Protein AF-A0A926Q2N7-F1 (afdb_monomer_lite)

Secondary structure (DSSP, 8-state):
---SS-HHHIIIIIGGGS---SSSPPPSS-HHHHHHHHHHHHHH---GGG--HHHH-SSSPPPHHHHHHHHHHHT-------PPP-TTTS-S-------HHHHHTHHHHHHHHHHHTT-HHHHS----SHHHHHHHHHHHHHHHHHHH--

pLDDT: mean 79.28, std 11.42, range [50.66, 93.94]

Structure (mmCIF, N/CA/C/O backbone):
data_AF-A0A926Q2N7-F1
#
_entry.id   AF-A0A926Q2N7-F1
#
loop_
_atom_site.group_PDB
_atom_site.id
_atom_site.type_symbol
_atom_site.label_atom_id
_atom_site.label_alt_id
_atom_site.label_comp_id
_atom_site.label_asym_id
_atom_site.label_entity_id
_atom_site.label_seq_id
_atom_site.pdbx_PDB_ins_code
_atom_site.Cartn_x
_atom_site.Cartn_y
_atom_site.Cartn_z
_atom_site.occupancy
_atom_site.B_iso_or_equiv
_atom_site.auth_seq_id
_atom_site.auth_comp_id
_atom_site.auth_asym_id
_atom_site.auth_atom_id
_atom_site.pdbx_PDB_model_num
ATOM 1 N N . MET A 1 1 ? -4.903 -12.688 -13.970 1.00 57.44 1 MET A N 1
ATOM 2 C CA . MET A 1 1 ? -3.970 -11.934 -13.101 1.00 57.44 1 MET A CA 1
ATOM 3 C C . MET A 1 1 ? -4.708 -11.486 -11.846 1.00 57.44 1 MET A C 1
ATOM 5 O O . MET A 1 1 ? -5.810 -10.971 -11.978 1.00 57.44 1 MET A O 1
ATOM 9 N N . TYR A 1 2 ? -4.148 -11.722 -10.656 1.00 64.38 2 TYR A N 1
ATOM 10 C CA . TYR A 1 2 ? -4.762 -11.334 -9.380 1.00 64.38 2 TYR A CA 1
ATOM 11 C C . TYR A 1 2 ? -4.846 -9.806 -9.266 1.00 64.38 2 TYR A C 1
ATOM 13 O O . TYR A 1 2 ? -3.819 -9.134 -9.338 1.00 64.38 2 TYR A O 1
ATOM 21 N N . LYS A 1 3 ? -6.058 -9.269 -9.103 1.00 73.50 3 LYS A N 1
ATOM 22 C CA . LYS A 1 3 ? -6.321 -7.830 -8.990 1.00 73.50 3 LYS A CA 1
ATOM 23 C C . LYS A 1 3 ? -7.027 -7.551 -7.670 1.00 73.50 3 LYS A C 1
ATOM 25 O O . LYS A 1 3 ? -8.018 -8.198 -7.342 1.00 73.50 3 LYS A O 1
ATOM 30 N N . VAL A 1 4 ? -6.481 -6.619 -6.891 1.00 81.38 4 VAL A N 1
ATOM 31 C CA . VAL A 1 4 ? -7.043 -6.242 -5.582 1.00 81.38 4 VAL A CA 1
ATOM 32 C C . VAL A 1 4 ? -8.291 -5.373 -5.747 1.00 81.38 4 VAL A C 1
ATOM 34 O O . VAL A 1 4 ? -9.228 -5.530 -4.962 1.00 81.38 4 VAL A O 1
ATOM 37 N N . LEU A 1 5 ? -8.275 -4.504 -6.761 1.00 87.19 5 LEU A N 1
ATOM 38 C CA . LEU A 1 5 ? -9.351 -3.634 -7.238 1.00 87.19 5 LEU A CA 1
ATOM 39 C C . LEU A 1 5 ? -9.398 -3.727 -8.773 1.00 87.19 5 LEU A C 1
ATOM 41 O O . LEU A 1 5 ? -8.382 -4.050 -9.396 1.00 87.19 5 LEU A O 1
ATOM 45 N N . ASP A 1 6 ? -10.555 -3.470 -9.384 1.00 89.56 6 ASP A N 1
ATOM 46 C CA . ASP A 1 6 ? -10.651 -3.324 -10.840 1.00 89.56 6 ASP A CA 1
ATOM 47 C C . ASP A 1 6 ? -10.006 -2.015 -11.325 1.00 89.56 6 ASP A C 1
ATOM 49 O O . ASP A 1 6 ? -9.741 -1.098 -10.544 1.00 89.56 6 ASP A O 1
ATOM 53 N N . LYS A 1 7 ? -9.699 -1.971 -12.628 1.00 88.75 7 LYS A N 1
ATOM 54 C CA . LYS A 1 7 ? -8.964 -0.866 -13.255 1.00 88.75 7 LYS A CA 1
ATOM 55 C C . LYS A 1 7 ? -9.737 0.448 -13.128 1.00 88.75 7 LYS A C 1
ATOM 57 O O . LYS A 1 7 ? -9.153 1.436 -12.697 1.00 88.75 7 LYS A O 1
ATOM 62 N N . ASP A 1 8 ? -11.036 0.412 -13.398 1.00 89.06 8 ASP A N 1
ATOM 63 C CA . ASP A 1 8 ? -11.901 1.590 -13.371 1.00 89.06 8 ASP A CA 1
ATOM 64 C C . ASP A 1 8 ? -11.930 2.211 -11.967 1.00 89.06 8 ASP A C 1
ATOM 66 O O . ASP A 1 8 ? -11.773 3.417 -11.812 1.00 89.06 8 ASP A O 1
ATOM 70 N N . THR A 1 9 ? -12.023 1.392 -10.915 1.00 86.81 9 THR A N 1
ATOM 71 C CA . THR A 1 9 ? -11.956 1.871 -9.520 1.00 86.81 9 THR A CA 1
ATOM 72 C C . THR A 1 9 ? -10.633 2.560 -9.212 1.00 86.81 9 THR A C 1
ATOM 74 O O . THR A 1 9 ? -10.605 3.595 -8.553 1.00 86.81 9 THR A O 1
ATOM 77 N N . ILE A 1 10 ? -9.516 1.989 -9.668 1.00 86.69 10 ILE A N 1
ATOM 78 C CA . ILE A 1 10 ? -8.196 2.592 -9.462 1.00 86.69 10 ILE A CA 1
ATOM 79 C C . ILE A 1 10 ? -8.126 3.955 -10.161 1.00 86.69 10 ILE A C 1
ATOM 81 O O . ILE A 1 10 ? -7.627 4.917 -9.576 1.00 86.69 10 ILE A O 1
ATOM 85 N N . GLU A 1 11 ? -8.633 4.038 -11.389 1.00 88.06 11 GLU A N 1
ATOM 86 C CA . GLU A 1 11 ? -8.602 5.246 -12.216 1.00 88.06 11 GLU A CA 1
ATOM 87 C C . GLU A 1 11 ? -9.526 6.349 -11.710 1.00 88.06 11 GLU A C 1
ATOM 89 O O . GLU A 1 11 ? -9.145 7.515 -11.762 1.00 88.06 11 GLU A O 1
ATOM 94 N N . MET A 1 12 ? -10.698 5.998 -11.184 1.00 84.62 12 MET A N 1
ATOM 95 C CA . MET A 1 12 ? -11.666 6.970 -10.673 1.00 84.62 12 MET A CA 1
ATOM 96 C C . MET A 1 12 ? -11.332 7.443 -9.256 1.00 84.62 12 MET A C 1
ATOM 98 O O . MET A 1 12 ? -11.452 8.627 -8.963 1.00 84.62 12 MET A O 1
ATOM 102 N N . GLU A 1 13 ? -10.889 6.541 -8.377 1.00 83.38 13 GLU A N 1
ATOM 103 C CA . GLU A 1 13 ? -10.828 6.828 -6.936 1.00 83.38 13 GLU A CA 1
ATOM 104 C C . GLU A 1 13 ? -9.406 7.117 -6.443 1.00 83.38 13 GLU A C 1
ATOM 106 O O . GLU A 1 13 ? -9.194 7.933 -5.543 1.00 83.38 13 GLU A O 1
ATOM 111 N N . ILE A 1 14 ? -8.398 6.448 -7.014 1.00 83.75 14 ILE A N 1
ATOM 112 C CA . ILE A 1 14 ? -7.022 6.521 -6.507 1.00 83.75 14 ILE A CA 1
ATOM 113 C C . ILE A 1 14 ? -6.185 7.485 -7.343 1.00 83.75 14 ILE A C 1
ATOM 115 O O . ILE A 1 14 ? -5.597 8.411 -6.787 1.00 83.75 14 ILE A O 1
ATOM 119 N N . VAL A 1 15 ? -6.134 7.290 -8.664 1.00 85.62 15 VAL A N 1
ATOM 120 C CA . VAL A 1 15 ? -5.270 8.066 -9.573 1.00 85.62 15 VAL A CA 1
ATOM 121 C C . VAL A 1 15 ? -5.445 9.589 -9.439 1.00 85.62 15 VAL A C 1
ATOM 123 O O . VAL A 1 15 ? -4.417 10.267 -9.370 1.00 85.62 15 VAL A O 1
ATOM 126 N N . PRO A 1 16 ? -6.662 10.159 -9.313 1.00 85.00 16 PRO A N 1
ATOM 127 C CA . PRO A 1 16 ? -6.840 11.612 -9.210 1.00 85.00 16 PRO A CA 1
ATOM 128 C C . PRO A 1 16 ? -6.234 12.223 -7.941 1.00 85.00 16 PRO A C 1
ATOM 130 O O . PRO A 1 16 ? -5.917 13.409 -7.910 1.00 85.00 16 PRO A O 1
ATOM 133 N N . ASN A 1 17 ? -6.047 11.412 -6.898 1.00 80.12 17 ASN A N 1
ATOM 134 C CA . ASN A 1 17 ? -5.519 11.834 -5.602 1.00 80.12 17 ASN A CA 1
ATOM 135 C C . ASN A 1 17 ? -3.994 11.657 -5.486 1.00 80.12 17 ASN A C 1
ATOM 137 O O . ASN A 1 17 ? -3.393 12.016 -4.467 1.00 80.12 17 ASN A O 1
ATOM 141 N N . ILE A 1 18 ? -3.349 11.104 -6.518 1.00 79.44 18 ILE A N 1
ATOM 142 C CA . ILE A 1 18 ? -1.902 10.905 -6.552 1.00 79.44 18 ILE A CA 1
ATOM 143 C C . ILE A 1 18 ? -1.213 12.214 -6.966 1.00 79.44 18 ILE A C 1
ATOM 145 O O . ILE A 1 18 ? -1.600 12.824 -7.964 1.00 79.44 18 ILE A O 1
ATOM 149 N N . PRO A 1 19 ? -0.143 12.644 -6.268 1.00 73.31 19 PRO A N 1
ATOM 150 C CA . PRO A 1 19 ? 0.633 13.803 -6.687 1.00 73.31 19 PRO A CA 1
ATOM 151 C C . PRO A 1 19 ? 1.385 13.491 -7.990 1.00 73.31 19 PRO A C 1
ATOM 153 O O . PRO A 1 19 ? 2.474 12.906 -7.990 1.00 73.31 19 PRO A O 1
ATOM 156 N N . MET A 1 20 ? 0.786 13.878 -9.115 1.00 68.56 20 MET A N 1
ATOM 157 C CA . MET A 1 20 ? 1.392 13.776 -10.439 1.00 68.56 20 MET A CA 1
ATOM 158 C C . MET A 1 20 ? 2.372 14.936 -10.666 1.00 68.56 20 MET A C 1
ATOM 160 O O . MET A 1 20 ? 2.125 16.060 -10.219 1.00 68.56 20 MET A O 1
ATOM 164 N N . PRO A 1 21 ? 3.518 14.697 -11.327 1.00 63.91 21 PRO A N 1
ATOM 165 C CA . PRO A 1 21 ? 4.466 15.762 -11.615 1.00 63.91 21 PRO A CA 1
ATOM 166 C C . PRO A 1 21 ? 3.828 16.800 -12.549 1.00 63.91 21 PRO A C 1
ATOM 168 O O . PRO A 1 21 ? 3.423 16.476 -13.658 1.00 63.91 21 PRO A O 1
ATOM 171 N N . SER A 1 22 ? 3.787 18.062 -12.115 1.00 58.88 22 SER A N 1
ATOM 172 C CA . SER A 1 22 ? 3.329 19.198 -12.932 1.00 58.88 22 SER A CA 1
ATOM 173 C C . SER A 1 22 ? 4.340 19.616 -14.009 1.00 58.88 22 SER A C 1
ATOM 175 O O . SER A 1 22 ? 4.022 20.418 -14.883 1.00 58.88 22 SER A O 1
ATOM 177 N N . ARG A 1 23 ? 5.574 19.095 -13.938 1.00 54.69 23 ARG A N 1
ATOM 178 C CA . ARG A 1 23 ? 6.682 19.357 -14.867 1.00 54.69 23 ARG A CA 1
ATOM 179 C C . ARG A 1 23 ? 7.430 18.059 -15.182 1.00 54.69 23 ARG A C 1
ATOM 181 O O . ARG A 1 23 ? 7.679 17.264 -14.277 1.00 54.69 23 ARG A O 1
ATOM 188 N N . GLY A 1 24 ? 7.853 17.897 -16.434 1.00 60.44 24 GLY A N 1
ATOM 189 C CA . GLY A 1 24 ? 8.594 16.728 -16.923 1.00 60.44 24 GLY A CA 1
ATOM 190 C C . GLY A 1 24 ? 7.776 15.860 -17.880 1.00 60.44 24 GLY A C 1
ATOM 191 O O . GLY A 1 24 ? 6.635 16.179 -18.203 1.00 60.44 24 GLY A O 1
ATOM 192 N N . PHE A 1 25 ? 8.379 14.771 -18.359 1.00 56.94 25 PHE A N 1
ATOM 193 C CA . PHE A 1 25 ? 7.683 13.824 -19.228 1.00 56.94 25 PHE A CA 1
ATOM 194 C C . PHE A 1 25 ? 6.641 13.034 -18.427 1.00 56.94 25 PHE A C 1
ATOM 196 O O . PHE A 1 25 ? 6.948 12.613 -17.304 1.00 56.94 25 PHE A O 1
ATOM 203 N N . PRO A 1 26 ? 5.439 12.800 -18.987 1.00 60.28 26 PRO A N 1
ATOM 204 C CA . PRO A 1 26 ? 4.467 11.926 -18.352 1.00 60.28 26 PRO A CA 1
ATOM 205 C C . PRO A 1 26 ? 5.080 10.531 -18.140 1.00 60.28 26 PRO A C 1
ATOM 207 O O . PRO A 1 26 ? 5.972 10.124 -18.901 1.00 60.28 26 PRO A O 1
ATOM 210 N N . PRO A 1 27 ? 4.641 9.793 -17.104 1.00 65.69 27 PRO A N 1
ATOM 211 C CA . PRO A 1 27 ? 5.041 8.405 -16.929 1.00 65.69 27 PRO A CA 1
ATOM 212 C C . PRO A 1 27 ? 4.817 7.639 -18.234 1.00 65.69 27 PRO A C 1
ATOM 214 O O . PRO A 1 27 ? 3.768 7.750 -18.855 1.00 65.69 27 PRO A O 1
ATOM 217 N N . ARG A 1 28 ? 5.811 6.855 -18.663 1.00 77.44 28 ARG A N 1
ATOM 218 C CA . ARG A 1 28 ? 5.730 6.052 -19.901 1.00 77.44 28 ARG A CA 1
ATOM 219 C C . ARG A 1 28 ? 4.764 4.861 -19.793 1.00 77.44 28 ARG A C 1
ATOM 221 O O . ARG A 1 28 ? 4.764 4.012 -20.676 1.00 77.44 28 ARG A O 1
ATOM 228 N N . VAL A 1 29 ? 4.069 4.754 -18.668 1.00 85.81 29 VAL A N 1
ATOM 229 C CA . VAL A 1 29 ? 3.240 3.637 -18.225 1.00 85.81 29 VAL A CA 1
ATOM 230 C C . VAL A 1 29 ? 2.058 4.234 -17.475 1.00 85.81 29 VAL A C 1
ATOM 232 O O . VAL A 1 29 ? 2.231 5.221 -16.754 1.00 85.81 29 VAL A O 1
ATOM 235 N N . GLU A 1 30 ? 0.882 3.638 -17.631 1.00 88.75 30 GLU A N 1
ATOM 236 C CA . GLU A 1 30 ? -0.345 4.139 -17.022 1.00 88.75 30 GLU A CA 1
ATOM 237 C C . GLU A 1 30 ? -0.241 4.158 -15.483 1.00 88.75 30 GLU A C 1
ATOM 239 O O . GLU A 1 30 ? 0.154 3.154 -14.872 1.00 88.75 30 GLU A O 1
ATOM 244 N N . PRO A 1 31 ? -0.615 5.264 -14.807 1.00 87.25 31 PRO A N 1
ATOM 245 C CA . PRO A 1 31 ? -0.589 5.340 -13.346 1.00 87.25 31 PRO A CA 1
ATOM 246 C C . PRO A 1 31 ? -1.386 4.220 -12.668 1.00 87.25 31 PRO A C 1
ATOM 248 O O . PRO A 1 31 ? -0.976 3.729 -11.615 1.00 87.25 31 PRO A O 1
ATOM 251 N N . SER A 1 32 ? -2.486 3.772 -13.283 1.00 89.69 32 SER A N 1
ATOM 252 C CA . SER A 1 32 ? -3.318 2.682 -12.767 1.00 89.69 32 SER A CA 1
ATOM 253 C C . SER A 1 32 ? -2.585 1.336 -12.732 1.00 89.69 32 SER A C 1
ATOM 255 O O . SER A 1 32 ? -2.782 0.557 -11.797 1.00 89.69 32 SER A O 1
ATOM 257 N N . GLU A 1 33 ? -1.663 1.080 -13.665 1.00 91.62 33 GLU A N 1
ATOM 258 C CA . GLU A 1 33 ? -0.818 -0.120 -13.651 1.00 91.62 33 GLU A CA 1
ATOM 259 C C . GLU A 1 33 ? 0.230 -0.063 -12.535 1.00 91.62 33 GLU A C 1
ATOM 261 O O . GLU A 1 33 ? 0.464 -1.057 -11.843 1.00 91.62 33 GLU A O 1
ATOM 266 N N . ILE A 1 34 ? 0.812 1.118 -12.296 1.00 91.12 34 ILE A N 1
ATOM 267 C CA . ILE A 1 34 ? 1.751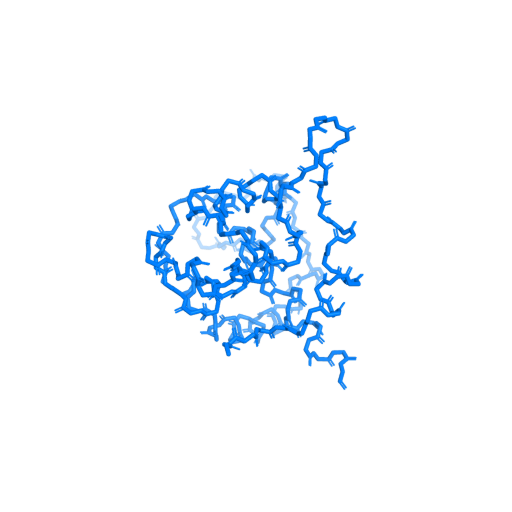 1.335 -11.187 1.00 91.12 34 ILE A CA 1
ATOM 268 C C . ILE A 1 34 ? 1.032 1.111 -9.851 1.00 91.12 34 ILE A C 1
ATOM 270 O O . ILE A 1 34 ? 1.535 0.385 -8.991 1.00 91.12 34 ILE A O 1
ATOM 274 N N . VAL A 1 35 ? -0.170 1.672 -9.687 1.00 90.56 35 VAL A N 1
ATOM 275 C CA . VAL A 1 35 ? -1.004 1.454 -8.496 1.00 90.56 35 VAL A CA 1
ATOM 276 C C . VAL A 1 35 ? -1.354 -0.024 -8.341 1.00 90.56 35 VAL A C 1
ATOM 278 O O . VAL A 1 35 ? -1.208 -0.567 -7.248 1.00 90.56 35 VAL A O 1
ATOM 281 N N . ASN A 1 36 ? -1.747 -0.711 -9.415 1.00 92.06 36 ASN A N 1
ATOM 282 C CA . ASN A 1 36 ? -2.037 -2.143 -9.368 1.00 92.06 36 ASN A CA 1
ATOM 283 C C . ASN A 1 36 ? -0.814 -2.968 -8.922 1.00 92.06 36 ASN A C 1
ATOM 285 O O . ASN A 1 36 ? -0.954 -3.884 -8.109 1.00 92.06 36 ASN A O 1
ATOM 289 N N . ALA A 1 37 ? 0.393 -2.617 -9.373 1.00 92.81 37 ALA A N 1
ATOM 290 C CA . ALA A 1 37 ? 1.628 -3.262 -8.933 1.00 92.81 37 ALA A CA 1
ATOM 291 C C . ALA A 1 37 ? 1.907 -3.038 -7.432 1.00 92.81 37 ALA A C 1
ATOM 293 O O . ALA A 1 37 ? 2.275 -3.979 -6.720 1.00 92.81 37 ALA A O 1
ATOM 294 N N . VAL A 1 38 ? 1.660 -1.828 -6.917 1.00 91.69 38 VAL A N 1
ATOM 295 C CA . VAL A 1 38 ? 1.761 -1.524 -5.476 1.00 91.69 38 VAL A CA 1
ATOM 296 C C . VAL A 1 38 ? 0.702 -2.287 -4.672 1.00 91.69 38 VAL A C 1
ATOM 298 O O . VAL A 1 38 ? 1.016 -2.858 -3.628 1.00 91.69 38 VAL A O 1
ATOM 301 N N . LEU A 1 39 ? -0.538 -2.367 -5.160 1.00 90.81 39 LEU A N 1
ATOM 302 C CA . LEU A 1 39 ? -1.611 -3.141 -4.530 1.00 90.81 39 LEU A CA 1
ATOM 303 C C . LEU A 1 39 ? -1.284 -4.639 -4.496 1.00 90.81 39 LEU A C 1
ATOM 305 O O . LEU A 1 39 ? -1.519 -5.302 -3.482 1.00 90.81 39 LEU A O 1
ATOM 309 N N . TYR A 1 40 ? -0.698 -5.169 -5.572 1.00 93.19 40 TYR A N 1
ATOM 310 C CA . TYR A 1 40 ? -0.226 -6.548 -5.632 1.00 93.19 40 TYR A CA 1
ATOM 311 C C . TYR A 1 40 ? 0.844 -6.806 -4.571 1.00 93.19 40 TYR A C 1
ATOM 313 O O . TYR A 1 40 ? 0.714 -7.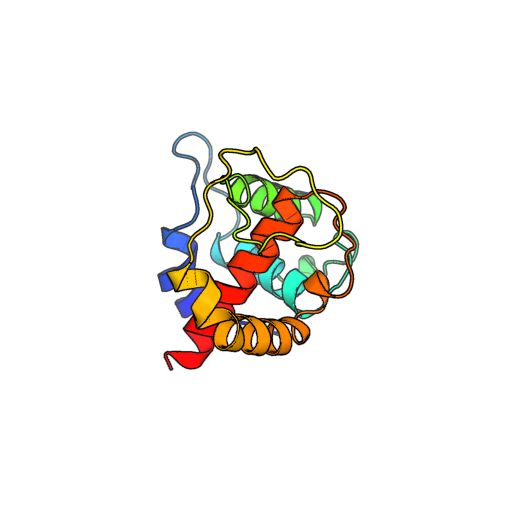755 -3.791 1.00 93.19 40 TYR A O 1
ATOM 321 N N . LYS A 1 41 ? 1.861 -5.934 -4.486 1.00 92.38 41 LYS A N 1
ATOM 322 C CA . LYS A 1 41 ? 2.869 -5.974 -3.421 1.00 92.38 41 LYS A CA 1
ATOM 323 C C . LYS A 1 41 ? 2.196 -5.970 -2.052 1.00 92.38 41 LYS A C 1
ATOM 325 O O . LYS A 1 41 ? 2.414 -6.891 -1.263 1.00 92.38 41 LYS A O 1
ATOM 330 N N . MET A 1 42 ? 1.327 -4.996 -1.790 1.00 90.00 42 MET A N 1
ATOM 331 C CA . MET A 1 42 ? 0.642 -4.830 -0.508 1.00 90.00 42 MET A CA 1
ATOM 332 C C . MET A 1 42 ? -0.099 -6.107 -0.090 1.00 90.00 42 MET A C 1
ATOM 334 O O . MET A 1 42 ? 0.083 -6.600 1.026 1.00 90.00 42 MET A O 1
ATOM 338 N N . LYS A 1 43 ? -0.886 -6.681 -1.004 1.00 88.38 43 LYS A N 1
ATOM 339 C CA . LYS A 1 43 ? -1.730 -7.841 -0.718 1.00 88.38 43 LYS A CA 1
ATOM 340 C C . LYS A 1 43 ? -0.940 -9.139 -0.570 1.00 88.38 43 LYS A C 1
ATOM 342 O O . LYS A 1 43 ? -1.205 -9.904 0.355 1.00 88.38 43 LYS A O 1
ATOM 347 N N . THR A 1 44 ? 0.019 -9.391 -1.458 1.00 89.25 44 THR A N 1
ATOM 348 C CA . THR A 1 44 ? 0.775 -10.656 -1.483 1.00 89.25 44 THR A CA 1
ATOM 349 C C . THR A 1 44 ? 1.928 -10.690 -0.489 1.00 89.25 44 THR A C 1
ATOM 351 O O . THR A 1 44 ? 2.302 -11.766 -0.027 1.00 89.25 44 THR A O 1
ATOM 354 N N . GLY A 1 45 ? 2.480 -9.530 -0.128 1.00 87.00 45 GLY A N 1
ATOM 355 C CA . GLY A 1 45 ? 3.634 -9.442 0.763 1.00 87.00 45 GLY A CA 1
ATOM 356 C C . GLY A 1 45 ? 4.966 -9.787 0.101 1.00 87.00 45 GLY A C 1
ATOM 357 O O . GLY A 1 45 ? 5.970 -9.817 0.804 1.00 87.00 45 GLY A O 1
ATOM 358 N N . VAL A 1 46 ? 5.002 -10.019 -1.218 1.00 90.88 46 VAL A N 1
ATOM 359 C CA . VAL A 1 46 ? 6.232 -10.334 -1.972 1.00 90.88 46 VAL A CA 1
ATOM 360 C C . VAL A 1 46 ? 7.326 -9.291 -1.706 1.00 90.88 46 VAL A C 1
ATOM 362 O O . VAL A 1 46 ? 7.000 -8.132 -1.479 1.00 90.88 46 VAL A O 1
ATOM 365 N N . GLN A 1 47 ? 8.613 -9.644 -1.683 1.00 90.88 47 GLN A N 1
ATOM 366 C CA . GLN A 1 47 ? 9.655 -8.607 -1.582 1.00 90.88 47 GLN A CA 1
ATOM 367 C C . GLN A 1 47 ? 9.697 -7.788 -2.880 1.00 90.88 47 GLN A C 1
ATOM 369 O O . GLN A 1 47 ? 9.306 -8.289 -3.934 1.00 90.88 47 GLN A O 1
ATOM 374 N N . TRP A 1 48 ? 10.167 -6.540 -2.815 1.00 92.25 48 TRP A N 1
ATOM 375 C CA . TRP A 1 48 ? 10.211 -5.650 -3.983 1.00 92.25 48 TRP A CA 1
ATOM 376 C C . TRP A 1 48 ? 10.957 -6.271 -5.170 1.00 92.25 48 TRP A C 1
ATOM 378 O O . TRP A 1 48 ? 10.456 -6.231 -6.287 1.00 92.25 48 TRP A O 1
ATOM 388 N N . GLU A 1 49 ? 12.090 -6.924 -4.917 1.00 92.62 49 GLU A N 1
ATOM 389 C CA . GLU A 1 49 ? 12.923 -7.573 -5.941 1.00 92.62 49 GLU A CA 1
ATOM 390 C C . GLU A 1 49 ? 12.211 -8.718 -6.677 1.00 92.62 49 GLU A C 1
ATOM 392 O O . GLU A 1 49 ? 12.486 -8.963 -7.849 1.00 92.62 49 GLU A O 1
ATOM 397 N N . TYR A 1 50 ? 11.256 -9.381 -6.017 1.00 93.31 50 TYR A N 1
ATOM 398 C CA . TYR A 1 50 ? 10.486 -10.498 -6.573 1.00 93.31 50 TYR A CA 1
ATOM 399 C C . TYR A 1 50 ? 9.134 -10.066 -7.159 1.00 93.31 50 TYR A C 1
ATOM 401 O O . TYR A 1 50 ? 8.273 -10.905 -7.434 1.00 93.31 50 TYR A O 1
ATOM 409 N N . LEU A 1 51 ? 8.905 -8.762 -7.338 1.00 93.31 51 LEU A N 1
ATOM 410 C CA . LEU A 1 51 ? 7.674 -8.265 -7.941 1.00 93.31 51 LEU A CA 1
ATOM 411 C C . LEU A 1 51 ? 7.575 -8.751 -9.405 1.00 93.31 51 LEU A C 1
ATOM 413 O O . LEU A 1 51 ? 8.487 -8.483 -10.190 1.00 93.31 51 LEU A O 1
ATOM 417 N N . PRO A 1 52 ? 6.480 -9.425 -9.817 1.00 93.62 52 PRO A N 1
ATOM 418 C CA . PRO A 1 52 ? 6.350 -9.985 -11.163 1.00 93.62 52 PRO A CA 1
ATOM 419 C C . PRO A 1 52 ? 5.969 -8.900 -12.183 1.00 93.62 52 PRO A C 1
ATOM 421 O O . PRO A 1 52 ? 4.875 -8.901 -12.745 1.00 93.62 52 PRO A O 1
ATOM 424 N N . VAL A 1 53 ? 6.867 -7.938 -12.404 1.00 90.81 53 VAL A N 1
ATOM 425 C CA . VAL A 1 53 ? 6.601 -6.731 -13.199 1.00 90.81 53 VAL A CA 1
ATOM 426 C C . VAL A 1 53 ? 6.176 -7.040 -14.634 1.00 90.81 53 VAL A C 1
ATOM 428 O O . VAL A 1 53 ? 5.226 -6.448 -15.126 1.00 90.81 53 VAL A O 1
ATOM 431 N N . THR A 1 54 ? 6.780 -8.029 -15.288 1.00 90.00 54 THR A N 1
ATOM 432 C CA . THR A 1 54 ? 6.418 -8.418 -16.664 1.00 90.00 54 THR A CA 1
ATOM 433 C C . THR A 1 54 ? 4.995 -8.948 -16.788 1.00 90.00 54 THR A C 1
ATOM 435 O O . THR A 1 54 ? 4.408 -8.857 -17.857 1.00 90.00 54 THR A O 1
ATOM 438 N N . ALA A 1 55 ? 4.431 -9.491 -15.708 1.00 89.69 55 ALA A N 1
ATOM 439 C CA . ALA A 1 55 ? 3.043 -9.917 -15.691 1.00 89.69 55 ALA A CA 1
ATOM 440 C C . ALA A 1 55 ? 2.102 -8.738 -15.391 1.00 89.69 55 ALA A C 1
ATOM 442 O O . ALA A 1 55 ? 0.969 -8.735 -15.862 1.00 89.69 55 ALA A O 1
ATOM 443 N N . LEU A 1 56 ? 2.539 -7.783 -14.557 1.00 90.00 56 LEU A N 1
ATOM 444 C CA . LEU A 1 56 ? 1.708 -6.713 -13.982 1.00 90.00 56 LEU A CA 1
ATOM 445 C C . LEU A 1 56 ? 1.463 -5.529 -14.924 1.00 90.00 56 LEU A C 1
ATOM 447 O O . LEU A 1 56 ? 0.533 -4.764 -14.673 1.00 90.00 56 LEU A O 1
ATOM 451 N N . PHE A 1 57 ? 2.274 -5.396 -15.971 1.00 90.50 57 PHE A N 1
ATOM 452 C CA . PHE A 1 57 ? 2.200 -4.324 -16.961 1.00 90.50 57 PHE A CA 1
ATOM 453 C C . PHE A 1 57 ? 1.876 -4.892 -18.344 1.00 90.50 57 PHE A C 1
ATOM 455 O O . PHE A 1 57 ? 2.404 -5.940 -18.711 1.00 90.50 57 PHE A O 1
ATOM 462 N N . ALA A 1 58 ? 1.028 -4.201 -19.107 1.00 85.00 58 ALA A N 1
ATOM 463 C CA . ALA A 1 58 ? 0.558 -4.684 -20.402 1.00 85.00 58 ALA A CA 1
ATOM 464 C C . ALA A 1 58 ? 1.572 -4.454 -21.535 1.00 85.00 58 ALA A C 1
ATOM 466 O O . ALA A 1 58 ? 2.065 -5.409 -22.130 1.00 85.00 58 ALA A O 1
ATOM 467 N N . GLU A 1 59 ? 1.884 -3.193 -21.841 1.00 81.88 59 GLU A N 1
ATOM 468 C CA . GLU A 1 59 ? 2.709 -2.844 -23.010 1.00 81.88 59 GLU A CA 1
ATOM 469 C C . GLU A 1 59 ? 4.177 -2.632 -22.649 1.00 81.88 59 GLU A C 1
ATOM 471 O O . GLU A 1 59 ? 5.088 -3.052 -23.364 1.00 81.88 59 GLU A O 1
ATOM 476 N N . ARG A 1 60 ? 4.423 -1.972 -21.514 1.00 84.69 60 ARG A N 1
ATOM 477 C CA . ARG A 1 60 ? 5.766 -1.626 -21.063 1.00 84.69 60 ARG A CA 1
ATOM 478 C C . ARG A 1 60 ? 5.897 -1.844 -19.567 1.00 84.69 60 ARG A C 1
ATOM 480 O O . ARG A 1 60 ? 5.353 -1.092 -18.767 1.00 84.69 60 ARG A O 1
ATOM 487 N N . ALA A 1 61 ? 6.701 -2.831 -19.190 1.00 86.75 61 ALA A N 1
ATOM 488 C CA . ALA A 1 61 ? 6.992 -3.089 -17.789 1.00 86.75 61 ALA A CA 1
ATOM 489 C C . ALA A 1 61 ? 7.984 -2.068 -17.218 1.00 86.75 61 ALA A C 1
ATOM 491 O O . ALA A 1 61 ? 9.061 -1.835 -17.775 1.00 86.75 61 ALA A O 1
ATOM 492 N N . LEU A 1 62 ? 7.633 -1.486 -16.068 1.00 89.19 62 LEU A N 1
ATOM 493 C CA . LEU A 1 62 ? 8.618 -0.853 -15.196 1.00 89.19 62 LEU A CA 1
ATOM 494 C C . LEU A 1 62 ? 9.465 -1.922 -14.505 1.00 89.19 62 LEU A C 1
ATOM 496 O O . LEU A 1 62 ? 9.023 -3.049 -14.299 1.00 89.19 62 LEU A O 1
ATOM 500 N N . THR A 1 63 ? 10.671 -1.555 -14.080 1.00 93.12 63 THR A N 1
ATOM 501 C CA . THR A 1 63 ? 11.412 -2.376 -13.119 1.00 93.12 63 THR A CA 1
ATOM 502 C C . THR A 1 63 ? 10.803 -2.227 -11.724 1.00 93.12 63 THR A C 1
ATOM 504 O O . THR A 1 63 ? 10.092 -1.254 -11.443 1.00 93.12 63 THR A O 1
ATOM 507 N N . TRP A 1 64 ? 11.110 -3.152 -10.812 1.00 93.44 64 TRP A N 1
ATOM 508 C CA . TRP A 1 64 ? 10.655 -3.038 -9.426 1.00 93.44 64 TRP A CA 1
ATOM 509 C C . TRP A 1 64 ? 11.149 -1.744 -8.760 1.00 93.44 64 TRP A C 1
ATOM 511 O O . TRP A 1 64 ? 10.406 -1.140 -7.989 1.00 93.44 64 TRP A O 1
ATOM 521 N N . GLN A 1 65 ? 12.353 -1.264 -9.109 1.00 93.94 65 GLN A N 1
ATOM 522 C CA . GLN A 1 65 ? 12.884 0.017 -8.629 1.00 93.94 65 GLN A CA 1
ATOM 523 C C . GLN A 1 65 ? 12.017 1.186 -9.096 1.00 93.94 65 GLN A C 1
ATOM 525 O O . GLN A 1 65 ? 11.797 2.126 -8.337 1.00 93.94 65 GLN A O 1
ATOM 530 N N . GLY A 1 66 ? 11.504 1.125 -10.330 1.00 90.56 66 GLY A N 1
ATOM 531 C CA . GLY A 1 66 ? 10.591 2.130 -10.870 1.00 90.56 66 GLY A CA 1
ATOM 532 C C . GLY A 1 66 ? 9.277 2.178 -10.090 1.00 90.56 66 GLY A C 1
ATOM 533 O O . GLY A 1 66 ? 8.860 3.248 -9.653 1.00 90.56 66 GLY A O 1
ATOM 534 N N . VAL A 1 67 ? 8.662 1.017 -9.839 1.00 91.25 67 VAL A N 1
ATOM 535 C CA . VAL A 1 67 ? 7.436 0.927 -9.023 1.00 91.25 67 VAL A CA 1
ATOM 536 C C . VAL A 1 67 ? 7.682 1.449 -7.604 1.00 91.25 67 VAL A C 1
ATOM 538 O O . VAL A 1 67 ? 6.912 2.269 -7.102 1.00 91.25 67 VAL A O 1
ATOM 541 N N . TYR A 1 68 ? 8.784 1.031 -6.976 1.00 91.00 68 TYR A N 1
ATOM 542 C CA . TYR A 1 68 ? 9.166 1.476 -5.636 1.00 91.00 68 TYR A CA 1
ATOM 543 C C . TYR A 1 68 ? 9.411 2.988 -5.568 1.00 91.00 68 TYR A C 1
ATOM 545 O O . TYR A 1 68 ? 8.955 3.643 -4.632 1.00 91.00 68 TYR A O 1
ATOM 553 N N . TYR A 1 69 ? 10.079 3.562 -6.572 1.00 90.19 69 TYR A N 1
ATOM 554 C CA . TYR A 1 69 ? 10.310 5.002 -6.673 1.00 90.19 69 TYR A CA 1
ATOM 555 C C . TYR A 1 69 ? 8.995 5.790 -6.666 1.00 90.19 69 TYR A C 1
ATOM 557 O O . TYR A 1 69 ? 8.849 6.736 -5.888 1.00 90.19 69 TYR A O 1
ATOM 565 N N . HIS A 1 70 ? 8.023 5.381 -7.490 1.00 88.44 70 HIS A N 1
ATOM 566 C CA . HIS A 1 70 ? 6.708 6.021 -7.534 1.00 88.44 70 HIS A CA 1
ATOM 567 C C . HIS A 1 70 ? 5.985 5.912 -6.192 1.00 88.44 70 HIS A C 1
ATOM 569 O O . HIS A 1 70 ? 5.569 6.933 -5.646 1.00 88.44 70 HIS A O 1
ATOM 575 N N . PHE A 1 71 ? 5.924 4.707 -5.618 1.00 87.81 71 PHE A N 1
ATOM 576 C CA . PHE A 1 71 ? 5.331 4.482 -4.302 1.00 87.81 71 PHE A CA 1
ATOM 577 C C . PHE A 1 71 ? 5.948 5.394 -3.235 1.00 87.81 71 PHE A C 1
ATOM 579 O O . PHE A 1 71 ? 5.240 6.159 -2.588 1.00 87.81 71 PHE A O 1
ATOM 586 N N . ARG A 1 72 ? 7.279 5.394 -3.100 1.00 85.38 72 ARG A N 1
ATOM 587 C CA . ARG A 1 72 ? 8.001 6.227 -2.125 1.00 85.38 72 ARG A CA 1
ATOM 588 C C . ARG A 1 72 ? 7.696 7.709 -2.279 1.00 85.38 72 ARG A C 1
ATOM 590 O O . ARG A 1 72 ? 7.501 8.391 -1.277 1.00 85.38 72 ARG A O 1
ATOM 597 N N . LYS A 1 73 ? 7.645 8.200 -3.517 1.00 83.38 73 LYS A N 1
ATOM 598 C CA . LYS A 1 73 ? 7.325 9.599 -3.809 1.00 83.38 73 LYS A CA 1
ATOM 599 C C . LYS A 1 73 ? 5.909 9.967 -3.356 1.00 83.38 73 LYS A C 1
ATOM 601 O O . LYS A 1 73 ? 5.701 11.078 -2.883 1.00 83.38 73 LYS A O 1
ATOM 606 N N . TRP A 1 74 ? 4.952 9.047 -3.477 1.00 83.19 74 TRP A N 1
ATOM 607 C CA . TRP A 1 74 ? 3.561 9.260 -3.066 1.00 83.19 74 TRP A CA 1
ATOM 608 C C . TRP A 1 74 ? 3.354 9.183 -1.549 1.00 83.19 74 TRP A C 1
ATOM 610 O O . TRP A 1 74 ? 2.444 9.818 -1.026 1.00 83.19 74 TRP A O 1
ATOM 620 N N . CYS A 1 75 ? 4.218 8.462 -0.834 1.00 74.25 75 CYS A N 1
ATOM 621 C CA . CYS A 1 75 ? 4.127 8.265 0.615 1.00 74.25 75 CYS A CA 1
ATOM 622 C C . CYS A 1 75 ? 4.635 9.444 1.467 1.00 74.25 75 CYS A C 1
ATOM 624 O O . CYS A 1 75 ? 4.546 9.390 2.693 1.00 74.25 75 CYS A O 1
ATOM 626 N N . LEU A 1 76 ? 5.173 10.505 0.859 1.00 64.38 76 LEU A N 1
ATOM 627 C CA . LEU A 1 76 ? 5.677 11.682 1.573 1.00 64.38 76 LEU A CA 1
ATOM 628 C C . LEU A 1 76 ? 4.523 12.618 1.979 1.00 64.38 76 LEU A C 1
ATOM 630 O O . LEU A 1 76 ? 4.295 13.648 1.348 1.00 64.38 76 LEU A O 1
ATOM 634 N N . LYS A 1 77 ? 3.791 12.256 3.038 1.00 57.44 77 LYS A N 1
ATOM 635 C CA . LYS A 1 77 ? 2.897 13.154 3.789 1.00 57.44 77 LYS A CA 1
ATOM 636 C C . LYS A 1 77 ? 3.004 12.881 5.289 1.00 57.44 77 LYS A C 1
ATOM 638 O O . LYS A 1 77 ? 3.257 11.751 5.708 1.00 57.44 77 LYS A O 1
ATOM 643 N N . ASP A 1 78 ? 2.851 13.942 6.073 1.00 51.66 78 ASP A N 1
ATOM 644 C CA . ASP A 1 78 ? 3.067 13.922 7.517 1.00 51.66 78 ASP A CA 1
ATOM 645 C C . ASP A 1 78 ? 1.953 13.167 8.263 1.00 51.66 78 ASP A C 1
ATOM 647 O O . ASP A 1 78 ? 0.802 13.171 7.826 1.00 51.66 78 ASP A O 1
ATOM 651 N N . ILE A 1 79 ? 2.290 12.501 9.375 1.00 53.25 79 ILE A N 1
ATOM 652 C CA . ILE A 1 79 ? 1.325 11.718 10.177 1.00 53.25 79 ILE A CA 1
ATOM 653 C C . ILE A 1 79 ? 1.560 11.942 11.662 1.00 53.25 79 ILE A C 1
ATOM 655 O O . ILE A 1 79 ? 2.644 11.630 12.160 1.00 53.25 79 ILE A O 1
ATOM 659 N N . ASN A 1 80 ? 0.495 12.332 12.364 1.00 56.28 80 ASN A N 1
ATOM 660 C CA . ASN A 1 80 ? 0.397 12.276 13.817 1.00 56.28 80 ASN A CA 1
ATOM 661 C C . ASN A 1 80 ? -0.167 10.909 14.258 1.00 56.28 80 ASN A C 1
ATOM 663 O O . ASN A 1 80 ? -1.223 10.477 13.793 1.00 56.28 80 ASN A O 1
ATOM 667 N N . THR A 1 81 ? 0.555 10.197 15.122 1.00 51.53 81 THR A N 1
ATOM 668 C CA . THR A 1 81 ? 0.111 8.914 15.676 1.00 51.53 81 THR A CA 1
ATOM 669 C C . THR A 1 81 ? -0.685 9.162 16.959 1.00 51.53 81 THR A C 1
ATOM 671 O O . THR A 1 81 ? -0.077 9.386 18.002 1.00 51.53 81 THR A O 1
ATOM 674 N N . ASN A 1 82 ? -2.022 9.092 16.901 1.00 63.75 82 ASN A N 1
ATOM 675 C CA . ASN A 1 82 ? -2.923 9.286 18.053 1.00 63.75 82 ASN A CA 1
ATOM 676 C C . ASN A 1 82 ? -2.892 8.096 19.044 1.00 63.75 82 ASN A C 1
ATOM 678 O O . ASN A 1 82 ? -3.880 7.383 19.232 1.00 63.75 82 ASN A O 1
ATOM 682 N N . VAL A 1 83 ? -1.723 7.806 19.619 1.00 66.69 83 VAL A N 1
ATOM 683 C CA . VAL A 1 83 ? -1.488 6.674 20.529 1.00 66.69 83 VAL A CA 1
ATOM 684 C C . VAL A 1 83 ? -1.707 7.127 21.971 1.00 66.69 83 VAL A C 1
ATOM 686 O O . VAL A 1 83 ? -1.126 8.113 22.411 1.00 66.69 83 VAL A O 1
ATOM 689 N N . CYS A 1 84 ? -2.530 6.397 22.731 1.00 65.88 84 CYS A N 1
ATOM 690 C CA . CYS A 1 84 ? -2.777 6.732 24.134 1.00 65.88 84 CYS A CA 1
ATOM 691 C C . CYS A 1 84 ? -1.549 6.467 25.008 1.00 65.88 84 CYS A C 1
ATOM 693 O O . CYS A 1 84 ? -0.855 5.457 24.869 1.00 65.88 84 CYS A O 1
ATOM 695 N N . PHE A 1 85 ? -1.313 7.383 25.942 1.00 68.88 85 PHE A N 1
ATOM 696 C CA . PHE A 1 85 ? -0.170 7.364 26.836 1.00 68.88 85 PHE A CA 1
ATOM 697 C C . PHE A 1 85 ? -0.155 6.149 27.777 1.00 68.88 85 PHE A C 1
ATOM 699 O O . PHE A 1 85 ? -1.150 5.820 28.434 1.00 68.88 85 PHE A O 1
ATOM 706 N N . ASN A 1 86 ? 1.017 5.519 27.918 1.00 67.44 86 ASN A N 1
ATOM 707 C CA . ASN A 1 86 ? 1.229 4.481 28.920 1.00 67.44 86 ASN A CA 1
ATOM 708 C C . ASN A 1 86 ? 1.392 5.109 30.313 1.00 67.44 86 ASN A C 1
ATOM 710 O O . ASN A 1 86 ? 2.497 5.437 30.745 1.00 67.44 86 ASN A O 1
ATOM 714 N N . LYS A 1 87 ? 0.274 5.197 31.042 1.00 64.62 87 LYS A N 1
ATOM 715 C CA . LYS A 1 87 ? 0.177 5.779 32.393 1.00 64.62 87 LYS A CA 1
ATOM 716 C C . LYS A 1 87 ? 1.130 5.171 33.435 1.00 64.62 87 LYS A C 1
ATOM 718 O O . LYS A 1 87 ? 1.295 5.760 34.494 1.00 64.62 87 LYS A O 1
ATOM 723 N N . ARG A 1 88 ? 1.727 3.999 33.177 1.00 66.50 88 ARG A N 1
ATOM 724 C CA . ARG A 1 88 ? 2.631 3.322 34.122 1.00 66.50 88 ARG A CA 1
ATOM 725 C C . ARG A 1 88 ? 4.098 3.763 34.034 1.00 66.50 88 ARG A C 1
ATOM 727 O O . ARG A 1 88 ? 4.805 3.538 35.004 1.00 66.50 88 ARG A O 1
ATOM 734 N N . ASN A 1 89 ? 4.556 4.349 32.919 1.00 60.22 89 ASN A N 1
ATOM 735 C CA . ASN A 1 89 ? 5.997 4.453 32.615 1.00 60.22 89 ASN A CA 1
ATOM 736 C C . ASN A 1 89 ? 6.478 5.804 32.035 1.00 60.22 89 ASN A C 1
ATOM 738 O O . ASN A 1 89 ? 7.590 5.857 31.512 1.00 60.22 89 ASN A O 1
ATOM 742 N N . GLY A 1 90 ? 5.696 6.888 32.080 1.00 57.28 90 GLY A N 1
ATOM 743 C CA . GLY A 1 90 ? 6.084 8.148 31.426 1.00 57.28 90 GLY A CA 1
ATOM 744 C C . GLY A 1 90 ? 6.040 9.389 32.318 1.00 57.28 90 GLY A C 1
ATOM 745 O O . GLY A 1 90 ? 5.212 9.495 33.220 1.00 57.28 90 GLY A O 1
ATOM 746 N N . ASN A 1 91 ? 6.927 10.339 32.010 1.00 60.03 91 ASN A N 1
ATOM 747 C CA . ASN A 1 91 ? 6.888 11.712 32.509 1.00 60.03 91 ASN A CA 1
ATOM 748 C C . ASN A 1 91 ? 5.595 12.395 32.014 1.00 60.03 91 ASN A C 1
ATOM 750 O O . ASN A 1 91 ? 5.253 12.262 30.840 1.00 60.03 91 ASN A O 1
ATOM 754 N N . VAL A 1 92 ? 4.864 13.056 32.914 1.00 58.06 92 VAL A N 1
ATOM 755 C CA . VAL A 1 92 ? 3.471 13.512 32.711 1.00 58.06 92 VAL A CA 1
ATOM 756 C C . VAL A 1 92 ? 3.372 14.850 31.972 1.00 58.06 92 VAL A C 1
ATOM 758 O O . VAL A 1 92 ? 2.276 15.279 31.628 1.00 58.06 92 VAL A O 1
ATOM 761 N N . ASP A 1 93 ? 4.505 15.505 31.740 1.00 60.69 93 ASP A N 1
ATOM 762 C CA . ASP A 1 93 ? 4.560 16.890 31.289 1.00 60.69 93 ASP A CA 1
ATOM 763 C C . ASP A 1 93 ? 5.023 16.964 29.830 1.00 60.69 93 ASP A C 1
ATOM 765 O O . ASP A 1 93 ? 6.213 17.143 29.570 1.00 60.69 93 ASP A O 1
ATOM 769 N N . ARG A 1 94 ? 4.103 16.723 28.876 1.00 56.69 94 ARG A N 1
ATOM 770 C CA . ARG A 1 94 ? 4.322 16.927 27.427 1.00 56.69 94 ARG A CA 1
ATOM 771 C C . ARG A 1 94 ? 3.060 17.410 26.700 1.00 56.69 94 ARG A C 1
ATOM 773 O O . ARG A 1 94 ? 1.995 16.816 26.833 1.00 56.69 94 ARG A O 1
ATOM 780 N N . GLU A 1 95 ? 3.226 18.432 25.858 1.00 62.28 95 GLU A N 1
ATOM 781 C CA . GLU A 1 95 ? 2.201 19.064 25.002 1.00 62.28 95 GLU A CA 1
ATOM 782 C C . GLU A 1 95 ? 1.945 18.294 23.683 1.00 62.28 95 GLU A C 1
ATOM 784 O O . GLU A 1 95 ? 1.866 18.875 22.601 1.00 62.28 95 GLU A O 1
ATOM 789 N N . GLU A 1 96 ? 1.869 16.962 23.720 1.00 67.31 96 GLU A N 1
ATOM 790 C CA . GLU A 1 96 ? 1.575 16.180 22.510 1.00 67.31 96 GLU A CA 1
ATOM 791 C C . GLU A 1 96 ? 0.060 16.186 22.218 1.00 67.31 96 GLU A C 1
ATOM 793 O O . GLU A 1 96 ? -0.757 15.913 23.097 1.00 67.31 96 GLU A O 1
ATOM 798 N N . TYR A 1 97 ? -0.329 16.498 20.974 1.00 70.44 97 TYR A N 1
ATOM 799 C CA . TYR A 1 97 ? -1.729 16.467 20.530 1.00 70.44 97 TYR A CA 1
ATOM 800 C C . TYR A 1 97 ? -2.308 15.051 20.668 1.00 70.44 97 TYR A C 1
ATOM 802 O O . TYR A 1 97 ? -1.810 14.116 20.038 1.00 70.44 97 TYR A O 1
ATOM 810 N N . PHE A 1 98 ? -3.368 14.909 21.468 1.00 76.12 98 PHE A N 1
ATOM 811 C CA . PHE A 1 98 ? -4.102 13.661 21.666 1.00 76.12 98 PHE A CA 1
ATOM 812 C C . PHE A 1 98 ? -5.599 13.892 21.461 1.00 76.12 98 PHE A C 1
ATOM 814 O O . PHE A 1 98 ? -6.227 14.685 22.164 1.00 76.12 98 PHE A O 1
ATOM 821 N N . ASP A 1 99 ? -6.173 13.174 20.504 1.00 78.62 99 ASP A N 1
ATOM 822 C CA . ASP A 1 99 ? -7.589 13.245 20.171 1.00 78.62 99 ASP A CA 1
ATOM 823 C C . ASP A 1 99 ? -8.364 12.166 20.948 1.00 78.62 99 ASP A C 1
ATOM 825 O O . ASP A 1 99 ? -8.317 10.966 20.638 1.00 78.62 99 ASP A O 1
ATOM 829 N N . GLN A 1 100 ? -9.081 12.612 21.983 1.00 80.38 100 GLN A N 1
ATOM 830 C CA . GLN A 1 100 ? -9.874 11.757 22.864 1.00 80.38 100 GLN A CA 1
ATOM 831 C C . GLN A 1 100 ? -11.116 11.174 22.168 1.00 80.38 100 GLN A C 1
ATOM 833 O O . GLN A 1 100 ? -11.513 10.051 22.494 1.00 80.38 100 GLN A O 1
ATOM 838 N N . GLU A 1 101 ? -11.722 11.888 21.214 1.00 80.25 101 GLU A N 1
ATOM 839 C CA . GLU A 1 101 ? -12.879 11.389 20.461 1.00 80.25 101 GLU A CA 1
ATOM 840 C C . GLU A 1 101 ? -12.455 10.247 19.539 1.00 80.25 101 GLU A C 1
ATOM 842 O O . GLU A 1 101 ? -13.056 9.169 19.568 1.00 80.25 101 GLU A O 1
ATOM 847 N N . LEU A 1 102 ? -11.348 10.427 18.813 1.00 75.06 102 LEU A N 1
ATOM 848 C CA . LEU A 1 102 ? -10.756 9.380 17.986 1.00 75.06 102 LEU A CA 1
ATOM 849 C C . LEU A 1 102 ? -10.340 8.160 18.825 1.00 75.06 102 LEU A C 1
ATOM 851 O O . LEU A 1 102 ? -10.544 7.019 18.405 1.00 75.06 102 LEU A O 1
ATOM 855 N N . TYR A 1 103 ? -9.810 8.369 20.035 1.00 78.44 103 TYR A N 1
ATOM 856 C CA . TYR A 1 103 ? -9.450 7.269 20.934 1.00 78.44 103 TYR A CA 1
ATOM 857 C C . TYR A 1 103 ? -10.664 6.485 21.458 1.00 78.44 103 TYR A C 1
ATOM 859 O O . TYR A 1 103 ? -10.599 5.261 21.601 1.00 78.44 103 TYR A O 1
ATOM 867 N N . ASN A 1 104 ? -11.801 7.143 21.701 1.00 81.25 104 ASN A N 1
ATOM 868 C CA . ASN A 1 104 ? -13.037 6.460 22.105 1.00 81.25 104 ASN A CA 1
ATOM 869 C C . ASN A 1 104 ? -13.550 5.496 21.016 1.00 81.25 104 ASN A C 1
ATOM 871 O O . ASN A 1 104 ? -14.223 4.511 21.320 1.00 81.25 104 ASN A O 1
ATOM 875 N N . LEU A 1 105 ? -13.160 5.718 19.757 1.00 79.31 105 LEU A N 1
ATOM 876 C CA . LEU A 1 105 ? -13.448 4.841 18.622 1.00 79.31 105 LEU A CA 1
ATOM 877 C C . LEU A 1 105 ? -12.442 3.682 18.466 1.00 79.31 105 LEU A C 1
ATOM 879 O O . LEU A 1 105 ? -12.496 2.966 17.462 1.00 79.31 105 LEU A O 1
ATOM 883 N N . ARG A 1 106 ? -11.556 3.425 19.447 1.00 75.88 106 ARG A N 1
ATOM 884 C CA . ARG A 1 106 ? -10.501 2.393 19.342 1.00 75.88 106 ARG A CA 1
ATOM 885 C C . ARG A 1 106 ? -11.003 1.007 18.954 1.00 75.88 106 ARG A C 1
ATOM 887 O O . ARG A 1 106 ? -10.316 0.316 18.223 1.00 75.88 106 ARG A O 1
ATOM 894 N N . TYR A 1 107 ? -12.209 0.607 19.353 1.00 75.81 107 TYR A N 1
ATOM 895 C CA . TYR A 1 107 ? -12.757 -0.696 18.960 1.00 75.81 107 TYR A CA 1
ATOM 896 C C . TYR A 1 107 ? -13.034 -0.789 17.450 1.00 75.81 107 TYR A C 1
ATOM 898 O O . TYR A 1 107 ? -12.923 -1.861 16.853 1.00 75.81 107 TYR A O 1
ATOM 906 N N . ALA A 1 108 ? -13.382 0.325 16.796 1.00 75.38 108 ALA A N 1
ATOM 907 C CA . ALA A 1 108 ? -13.453 0.379 15.338 1.00 75.38 108 ALA A CA 1
ATOM 908 C C . ALA A 1 108 ? -12.050 0.270 14.721 1.00 75.38 108 ALA A C 1
ATOM 910 O O . ALA A 1 108 ? -11.882 -0.444 13.732 1.00 75.38 108 ALA A O 1
ATOM 911 N N . ILE A 1 109 ? -11.046 0.892 15.346 1.00 71.75 109 ILE A N 1
ATOM 912 C CA . ILE A 1 109 ? -9.639 0.807 14.934 1.00 71.75 109 ILE A CA 1
ATOM 913 C C . ILE A 1 109 ? -9.111 -0.629 15.085 1.00 71.75 109 ILE A C 1
ATOM 915 O O . ILE A 1 109 ? -8.573 -1.176 14.134 1.00 71.75 109 ILE A O 1
ATOM 919 N N . GLU A 1 110 ? -9.329 -1.289 16.221 1.00 75.31 110 GLU A N 1
ATOM 920 C CA . GLU A 1 110 ? -8.889 -2.663 16.502 1.00 75.31 110 GLU A CA 1
ATOM 921 C C . GLU A 1 110 ? -9.509 -3.683 15.535 1.00 75.31 110 GLU A C 1
ATOM 923 O O . GLU A 1 110 ? -8.816 -4.564 15.027 1.00 75.31 110 GLU A O 1
ATOM 928 N N . ARG A 1 111 ? -10.797 -3.535 15.196 1.00 76.62 111 ARG A N 1
ATOM 929 C CA . ARG A 1 111 ? -11.428 -4.356 14.146 1.00 76.62 111 ARG A CA 1
ATOM 930 C C . ARG A 1 111 ? -10.852 -4.072 12.765 1.00 76.62 111 ARG A C 1
ATOM 932 O O . ARG A 1 111 ? -10.697 -4.994 11.970 1.00 76.62 111 ARG A O 1
ATOM 939 N N . THR A 1 112 ? -10.529 -2.812 12.486 1.00 76.94 112 THR A N 1
ATOM 940 C CA . THR A 1 112 ? -9.852 -2.443 11.241 1.00 76.94 112 THR A CA 1
ATOM 941 C C . THR A 1 112 ? -8.465 -3.082 11.189 1.00 76.94 112 THR A C 1
ATOM 943 O O . THR A 1 112 ? -8.134 -3.662 10.161 1.00 76.94 112 THR A O 1
ATOM 946 N N . ASN A 1 113 ? -7.712 -3.098 12.297 1.00 77.12 113 ASN A N 1
ATOM 947 C CA . ASN A 1 113 ? -6.424 -3.791 12.405 1.00 77.12 113 ASN A CA 1
ATOM 948 C C . ASN A 1 113 ? -6.556 -5.286 12.078 1.00 77.12 113 ASN A C 1
ATOM 950 O O . ASN A 1 113 ? -5.796 -5.786 11.258 1.00 77.12 113 ASN A O 1
ATOM 954 N N . ALA A 1 114 ? -7.583 -5.969 12.595 1.00 81.44 114 ALA A N 1
ATOM 955 C CA . ALA A 1 114 ? -7.843 -7.370 12.247 1.00 81.44 114 ALA A CA 1
ATOM 956 C C . ALA A 1 114 ? -8.135 -7.577 10.744 1.00 81.44 114 ALA A C 1
ATOM 958 O O . ALA A 1 114 ? -7.796 -8.610 10.170 1.00 81.44 114 ALA A O 1
ATOM 959 N N . TRP A 1 115 ? -8.753 -6.603 10.065 1.00 81.50 115 TRP A N 1
ATOM 960 C CA . TRP 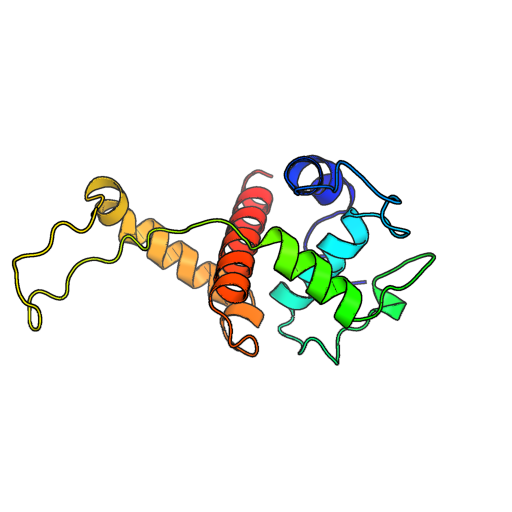A 1 115 ? -8.915 -6.652 8.604 1.00 81.50 115 TRP A CA 1
ATOM 961 C C . TRP A 1 115 ? -7.608 -6.358 7.860 1.00 81.50 115 TRP A C 1
ATOM 963 O O . TRP A 1 115 ? -7.387 -6.904 6.773 1.00 81.50 115 TRP A O 1
ATOM 973 N N . MET A 1 116 ? -6.730 -5.532 8.437 1.00 83.81 116 MET A N 1
ATOM 974 C CA . MET A 1 116 ? -5.406 -5.250 7.880 1.00 83.81 116 MET A CA 1
ATOM 975 C C . MET A 1 116 ? -4.494 -6.480 7.872 1.00 83.81 116 MET A C 1
ATOM 977 O O . MET A 1 116 ? -3.6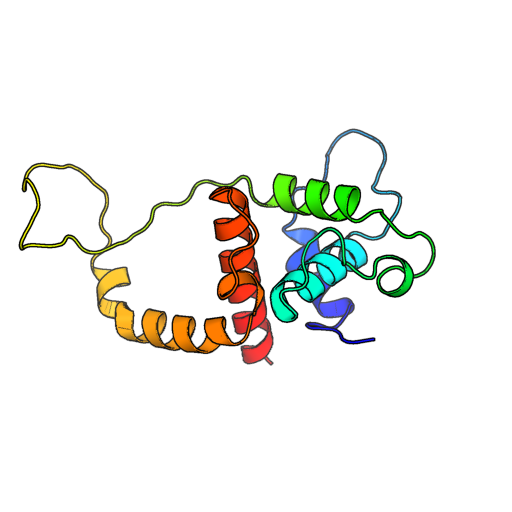63 -6.599 6.972 1.00 83.81 116 MET A O 1
ATOM 981 N N . ASP A 1 117 ? -4.699 -7.440 8.777 1.00 82.19 117 ASP A N 1
ATOM 982 C CA . ASP A 1 117 ? -3.960 -8.714 8.791 1.00 82.19 117 ASP A CA 1
ATOM 983 C C . ASP A 1 117 ? -4.141 -9.515 7.484 1.00 82.19 117 ASP A C 1
ATOM 985 O O . ASP A 1 117 ? -3.325 -10.358 7.113 1.00 82.19 117 ASP A O 1
ATOM 989 N N . GLY A 1 118 ? -5.171 -9.201 6.692 1.00 81.88 118 GLY A N 1
ATOM 990 C CA . GLY A 1 118 ? -5.337 -9.733 5.343 1.00 81.88 118 GLY A CA 1
ATOM 991 C C . GLY A 1 118 ? -4.303 -9.238 4.317 1.00 81.88 118 GLY A C 1
ATOM 992 O O . GLY A 1 118 ? -4.297 -9.749 3.189 1.00 81.88 118 GLY A O 1
ATOM 993 N N . PHE A 1 119 ? -3.462 -8.252 4.648 1.00 85.50 119 PHE A N 1
ATOM 994 C CA . PHE A 1 119 ? -2.461 -7.646 3.766 1.00 85.50 119 PHE A CA 1
ATOM 995 C C . PHE A 1 119 ? -1.048 -7.983 4.242 1.00 85.50 119 PHE A C 1
ATOM 997 O O . PHE A 1 119 ? -0.490 -7.373 5.154 1.00 85.50 119 PHE A O 1
ATOM 1004 N N . ARG A 1 120 ? -0.428 -8.957 3.572 1.00 85.06 120 ARG A N 1
ATOM 1005 C CA . ARG A 1 120 ? 0.833 -9.555 4.026 1.00 85.06 120 ARG A CA 1
ATOM 1006 C C . ARG A 1 120 ? 2.014 -8.586 4.069 1.00 85.06 120 ARG A C 1
ATOM 1008 O O . ARG A 1 120 ? 2.941 -8.845 4.823 1.00 85.06 120 ARG A O 1
ATOM 1015 N N . SER A 1 121 ? 2.004 -7.488 3.305 1.00 82.44 121 SER A N 1
ATOM 1016 C CA . SER A 1 121 ? 3.066 -6.469 3.408 1.00 82.44 121 SER A CA 1
ATOM 1017 C C . SER A 1 121 ? 3.061 -5.709 4.734 1.00 82.44 121 SER A C 1
ATOM 1019 O O . SER A 1 121 ? 4.105 -5.203 5.128 1.00 82.44 121 SER A O 1
ATOM 1021 N N . LEU A 1 122 ? 1.910 -5.615 5.408 1.00 83.12 122 LEU A N 1
ATOM 1022 C CA . LEU A 1 122 ? 1.813 -4.984 6.727 1.00 83.12 122 LEU A CA 1
ATOM 1023 C C . LEU A 1 122 ? 2.254 -5.944 7.838 1.00 83.12 122 LEU A C 1
ATOM 1025 O O . LEU A 1 122 ? 2.888 -5.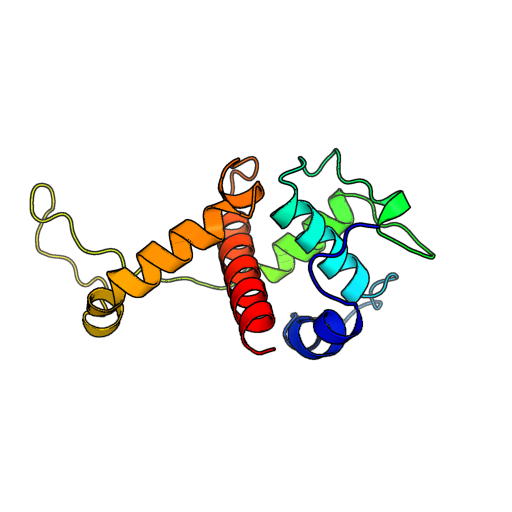506 8.793 1.00 83.12 122 LEU A O 1
ATOM 1029 N N . LEU A 1 123 ? 1.980 -7.244 7.675 1.00 81.31 123 LEU A N 1
ATOM 1030 C CA . LEU A 1 123 ? 2.414 -8.296 8.600 1.00 81.31 123 LEU A CA 1
ATOM 1031 C C . LEU A 1 123 ? 3.918 -8.582 8.499 1.00 81.31 123 LEU A C 1
ATOM 1033 O O . LEU A 1 123 ? 4.633 -8.588 9.498 1.00 81.31 123 LEU A O 1
ATOM 1037 N N . ASN A 1 124 ? 4.406 -8.800 7.278 1.00 78.50 124 ASN A N 1
ATOM 1038 C CA . ASN A 1 124 ? 5.806 -9.094 7.002 1.00 78.50 124 ASN A CA 1
ATOM 1039 C C . ASN A 1 124 ? 6.510 -7.805 6.589 1.00 78.50 124 ASN A C 1
ATOM 1041 O O . ASN A 1 124 ? 6.534 -7.431 5.411 1.00 78.50 124 ASN A O 1
ATOM 1045 N N . ARG A 1 125 ? 7.074 -7.111 7.580 1.00 72.44 125 ARG A N 1
ATOM 1046 C CA . ARG A 1 125 ? 7.746 -5.827 7.380 1.00 72.44 125 ARG A CA 1
ATOM 1047 C C . ARG A 1 125 ? 9.118 -6.011 6.723 1.00 72.44 125 ARG A C 1
ATOM 1049 O O . ARG A 1 125 ? 10.143 -6.046 7.394 1.00 72.44 125 ARG A O 1
ATOM 1056 N N . PHE A 1 126 ? 9.121 -6.090 5.395 1.00 76.19 126 PHE A N 1
ATOM 1057 C CA . PHE A 1 126 ? 10.342 -6.010 4.585 1.00 76.19 126 PHE A CA 1
ATOM 1058 C C . PHE A 1 126 ? 10.813 -4.561 4.369 1.00 76.19 126 PHE A C 1
ATOM 1060 O O . PHE A 1 126 ? 11.993 -4.326 4.131 1.00 76.19 126 PHE A O 1
ATOM 1067 N N . ASP A 1 127 ? 9.909 -3.581 4.476 1.00 75.44 127 ASP A N 1
ATOM 1068 C CA . ASP A 1 127 ? 10.233 -2.156 4.376 1.00 75.44 127 ASP A CA 1
ATOM 1069 C C . ASP A 1 127 ? 10.710 -1.597 5.727 1.00 75.44 127 ASP A C 1
ATOM 1071 O O . ASP A 1 127 ? 9.969 -1.554 6.716 1.00 75.44 127 ASP A O 1
ATOM 1075 N N . THR A 1 128 ? 11.950 -1.113 5.766 1.00 77.19 128 THR A N 1
ATOM 1076 C CA . THR A 1 128 ? 12.580 -0.586 6.989 1.00 77.19 128 THR A CA 1
ATOM 1077 C C . THR A 1 128 ? 12.180 0.856 7.296 1.00 77.19 128 THR A C 1
ATOM 1079 O O . THR A 1 128 ? 12.233 1.281 8.448 1.00 77.19 128 THR A O 1
ATOM 1082 N N . ILE A 1 129 ? 11.719 1.606 6.294 1.00 81.69 129 ILE A N 1
ATOM 1083 C CA . ILE A 1 129 ? 11.484 3.043 6.416 1.00 81.69 129 ILE A CA 1
ATOM 1084 C C . ILE A 1 129 ? 10.038 3.354 6.840 1.00 81.69 129 ILE A C 1
ATOM 1086 O O . ILE A 1 129 ? 9.078 2.790 6.307 1.00 81.69 129 ILE A O 1
ATOM 1090 N N . THR A 1 130 ? 9.881 4.302 7.766 1.00 79.50 130 THR A N 1
ATOM 1091 C CA . THR A 1 130 ? 8.589 4.714 8.331 1.00 79.50 130 THR A CA 1
ATOM 1092 C C . THR A 1 130 ? 7.623 5.254 7.275 1.00 79.50 130 THR A C 1
ATOM 1094 O O . THR A 1 130 ? 6.460 4.866 7.292 1.00 79.50 130 THR A O 1
ATOM 1097 N N . GLU A 1 131 ? 8.066 6.072 6.312 1.00 81.62 131 GLU A N 1
ATOM 1098 C CA . GLU A 1 131 ? 7.160 6.615 5.279 1.00 81.62 131 GLU A CA 1
ATOM 1099 C C . GLU A 1 131 ? 6.571 5.519 4.377 1.00 81.62 131 GLU A C 1
ATOM 1101 O O . GLU A 1 131 ? 5.389 5.565 4.049 1.00 81.62 131 GLU A O 1
ATOM 1106 N N . SER A 1 132 ? 7.356 4.492 4.021 1.00 81.62 132 SER A N 1
ATOM 1107 C CA . SER A 1 132 ? 6.848 3.345 3.247 1.00 81.62 132 SER A CA 1
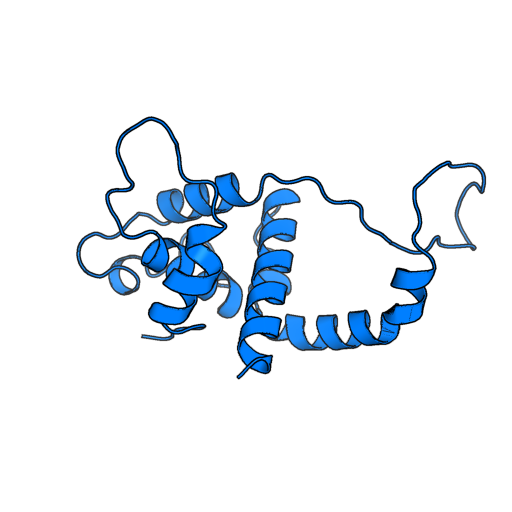ATOM 1108 C C . SER A 1 132 ? 5.765 2.604 4.025 1.00 81.62 132 SER A C 1
ATOM 1110 O O . SER A 1 132 ? 4.700 2.301 3.492 1.00 81.62 132 SER A O 1
ATOM 1112 N N . TRP A 1 133 ? 6.032 2.331 5.304 1.00 82.44 133 TRP A N 1
ATOM 1113 C CA . TRP A 1 133 ? 5.088 1.643 6.179 1.00 82.44 133 TRP A CA 1
ATOM 1114 C C . TRP A 1 133 ? 3.781 2.433 6.322 1.00 82.44 133 TRP A C 1
ATOM 1116 O O . TRP A 1 133 ? 2.693 1.885 6.151 1.00 82.44 133 TRP A O 1
ATOM 1126 N N . LYS A 1 134 ? 3.889 3.743 6.552 1.00 83.25 134 LYS A N 1
ATOM 1127 C CA . LYS A 1 134 ? 2.766 4.682 6.608 1.00 83.25 134 LYS A CA 1
ATOM 1128 C C . LYS A 1 134 ? 1.926 4.656 5.321 1.00 83.25 134 LYS A C 1
ATOM 1130 O O . LYS A 1 134 ? 0.709 4.500 5.380 1.00 83.25 134 LYS A O 1
ATOM 1135 N N . GLY A 1 135 ? 2.578 4.718 4.160 1.00 85.31 135 GLY A N 1
ATOM 1136 C CA . GLY A 1 135 ? 1.910 4.656 2.860 1.00 85.31 135 GLY A CA 1
ATOM 1137 C C . GLY A 1 135 ? 1.128 3.365 2.618 1.00 85.31 135 GLY A C 1
ATOM 1138 O O . GLY A 1 135 ? 0.003 3.412 2.122 1.00 85.31 135 GLY A O 1
ATOM 1139 N N . PHE A 1 136 ? 1.673 2.213 3.023 1.00 87.06 136 PHE A N 1
ATOM 1140 C CA . PHE A 1 136 ? 0.944 0.945 2.932 1.00 87.06 136 PHE A CA 1
ATOM 1141 C C . PHE A 1 136 ? -0.282 0.893 3.850 1.00 87.06 136 PHE A C 1
ATOM 1143 O O . PHE A 1 136 ? -1.301 0.337 3.448 1.00 87.06 136 PHE A O 1
ATOM 1150 N N . ASN A 1 137 ? -0.220 1.490 5.045 1.00 86.12 137 ASN A N 1
ATOM 1151 C CA . ASN A 1 137 ? -1.383 1.572 5.935 1.00 86.12 137 ASN A CA 1
ATOM 1152 C C . ASN A 1 137 ? -2.500 2.412 5.304 1.00 86.12 137 ASN A C 1
ATOM 1154 O O . ASN A 1 137 ? -3.647 1.972 5.255 1.00 86.12 137 ASN A O 1
ATOM 1158 N N . TYR A 1 138 ? -2.170 3.574 4.732 1.00 86.38 138 TYR A N 1
ATOM 1159 C CA . TYR A 1 138 ? -3.161 4.389 4.029 1.00 86.38 138 TYR A CA 1
ATOM 1160 C C . TYR A 1 138 ? -3.783 3.670 2.839 1.00 86.38 138 TYR A C 1
ATOM 1162 O O . TYR A 1 138 ? -5.005 3.664 2.696 1.00 86.38 138 TYR A O 1
ATOM 1170 N N . LEU A 1 139 ? -2.965 3.015 2.016 1.00 86.12 139 LEU A N 1
ATOM 1171 C CA . LEU A 1 139 ? -3.467 2.267 0.871 1.00 86.12 139 LEU A CA 1
ATOM 1172 C C . LEU A 1 139 ? -4.373 1.105 1.309 1.00 86.12 139 LEU A C 1
ATOM 1174 O O . LEU A 1 139 ? -5.392 0.845 0.673 1.00 86.12 139 LEU A O 1
ATOM 1178 N N . CYS A 1 140 ? -4.047 0.446 2.421 1.00 87.38 140 CYS A N 1
ATOM 1179 C CA . CYS A 1 140 ? -4.888 -0.583 3.021 1.00 87.38 140 CYS A CA 1
ATOM 1180 C C . CYS A 1 140 ? -6.254 -0.024 3.443 1.00 87.38 140 CYS A C 1
ATOM 1182 O O . CYS A 1 140 ? -7.280 -0.606 3.087 1.00 87.38 140 CYS A O 1
ATOM 1184 N N . PHE A 1 141 ? -6.291 1.122 4.130 1.00 85.31 141 PHE A N 1
ATOM 1185 C CA . PHE A 1 141 ? -7.549 1.767 4.517 1.00 85.31 141 PHE A CA 1
ATOM 1186 C C . PHE A 1 141 ? -8.394 2.174 3.308 1.00 85.31 141 PHE A C 1
ATOM 1188 O O . PHE A 1 141 ? -9.581 1.861 3.278 1.00 85.31 141 PHE A O 1
ATOM 1195 N N . VAL A 1 142 ? -7.789 2.787 2.283 1.00 84.81 142 VAL A N 1
ATOM 1196 C CA . VAL A 1 142 ? -8.485 3.145 1.034 1.00 84.81 142 VAL A CA 1
ATOM 1197 C C . VAL A 1 142 ? -9.122 1.906 0.399 1.00 84.81 142 VAL A C 1
ATOM 1199 O O . VAL A 1 142 ? -10.309 1.907 0.083 1.00 84.81 142 VAL A O 1
ATOM 1202 N N . VAL A 1 143 ? -8.369 0.808 0.283 1.00 85.19 143 VAL A N 1
ATOM 1203 C CA . VAL A 1 143 ? -8.870 -0.450 -0.292 1.00 85.19 143 VAL A CA 1
ATOM 1204 C C . VAL A 1 143 ? -9.996 -1.062 0.542 1.00 85.19 143 VAL A C 1
ATOM 1206 O O . VAL A 1 143 ? -10.964 -1.563 -0.026 1.00 85.19 143 VAL A O 1
ATOM 1209 N N . LEU A 1 144 ? -9.882 -1.059 1.873 1.00 85.75 144 LEU A N 1
ATOM 1210 C CA . LEU A 1 144 ? -10.916 -1.596 2.762 1.00 85.75 144 LEU A CA 1
ATOM 1211 C C . LEU A 1 144 ? -12.223 -0.804 2.654 1.00 85.75 144 LEU A C 1
ATOM 1213 O O . LEU A 1 144 ? -13.291 -1.412 2.592 1.00 85.75 144 LEU A O 1
ATOM 1217 N N . THR A 1 145 ? -12.137 0.525 2.586 1.00 83.31 145 THR A N 1
ATOM 1218 C CA . THR A 1 145 ? -13.301 1.401 2.421 1.00 83.31 145 THR A CA 1
ATOM 1219 C C . THR A 1 145 ? -13.963 1.185 1.064 1.00 83.31 145 THR A C 1
ATOM 1221 O O . THR A 1 145 ? -15.156 0.897 1.023 1.00 83.31 145 THR A O 1
ATOM 1224 N N . LEU A 1 146 ? -13.190 1.205 -0.029 1.00 83.44 146 LEU A N 1
ATOM 1225 C CA . LEU A 1 146 ? -13.710 1.011 -1.392 1.00 83.44 146 LEU A CA 1
ATOM 1226 C C . LEU A 1 146 ? -14.367 -0.361 -1.600 1.00 83.44 146 LEU A C 1
ATOM 1228 O O . LEU A 1 146 ? -15.299 -0.500 -2.388 1.00 83.44 146 LEU A O 1
ATOM 1232 N N . LYS A 1 147 ? -13.901 -1.393 -0.887 1.00 81.44 147 LYS A N 1
ATOM 1233 C CA . LYS A 1 147 ? -14.515 -2.728 -0.923 1.00 81.44 147 LYS A CA 1
ATOM 1234 C C . LYS A 1 147 ? -15.820 -2.833 -0.147 1.00 81.44 147 LYS A C 1
ATOM 1236 O O . LYS A 1 147 ? -16.576 -3.759 -0.407 1.00 81.44 147 LYS A O 1
ATOM 1241 N N . LYS A 1 148 ? -16.047 -1.951 0.826 1.00 71.00 148 LYS A N 1
ATOM 1242 C CA . LYS A 1 148 ? -17.257 -1.933 1.657 1.00 71.00 148 LYS A CA 1
ATOM 1243 C C . LYS A 1 148 ? -18.317 -0.949 1.176 1.00 71.00 148 LYS A C 1
ATOM 1245 O O . LYS A 1 148 ? -19.459 -1.067 1.596 1.00 71.00 148 LYS A O 1
ATOM 1250 N N . SER A 1 149 ? -17.940 0.029 0.356 1.00 60.56 149 SER A N 1
ATOM 1251 C CA . SER A 1 149 ? -18.855 1.006 -0.245 1.00 60.56 149 SER A CA 1
ATOM 1252 C C . SER A 1 149 ? -19.592 0.479 -1.484 1.00 60.56 149 SER A C 1
ATOM 1254 O O . SER A 1 149 ? -20.349 1.227 -2.096 1.00 60.56 149 SER A O 1
ATOM 1256 N N . ARG A 1 150 ? -19.354 -0.780 -1.862 1.00 50.66 150 ARG A N 1
ATOM 1257 C CA . ARG A 1 150 ? -20.085 -1.542 -2.880 1.00 50.66 150 ARG A CA 1
ATOM 1258 C C . ARG A 1 150 ? -20.886 -2.640 -2.200 1.00 50.66 150 ARG A C 1
ATOM 1260 O O . ARG A 1 150 ? -22.004 -2.906 -2.681 1.00 50.66 150 ARG A O 1
#

Sequence (150 aa):
MYKVLDKDTIEMEIVPNIPMPSRGFPPRVEPSEIVNAVLYKMKTGVQWEYLPVTALFAERALTWQGVYYHFRKWCLKDINTNVCFNKRNGNVDREEYFDQELYNLRYAIERTNAWMDGFRSLLNRFDTITESWKGFNYLCFVVLTLKKSR

Foldseek 3Di:
DDFLDDLVCCVPPPVVPFPFDPDDDGPPADVSLLVRQVVCCQQVVDPLQPRPQVVSGDPDGDRSVRSVVSLLVRLPDDDDDQDDDDPPDDDPDDPRDHDPVVVVCVVVVVVLVVVSVSTNCQVDPPDPDPSSNSSSVVSSVSSVVVVVVD

InterPro domains:
  IPR025161 Insertion element IS402-like domain [PF13340] (16-79)

Organism: NCBI:txid2842200

Radius of gyration: 17.65 Å; chains: 1; bounding box: 33×31×57 Å